Protein AF-T1GA11-F1 (afdb_monomer_lite)

Foldseek 3Di:
DFAWDDKDWDFDDKAAFPDQEDDKGKIFTDTFIWIATPVRDIDTDDCVVCVVPDDDRIDIDDHQKYKDKDDWDPFPDPDDKTKIWIWIFIDHPNDTPDGTDIDIDID

Sequence (107 aa):
MPSVQALLWSLVSSSECSASCGGIGTRENSFQCIQTFSNNSQLIIDNNFCADIQYQQFEKCESDGCWEYSEWSQCNASCGPGVQTREVQCKKLGRVLTGSIVNQKKN

pLDDT: mean 89.29, std 7.2, range [65.69, 97.38]

InterPro domains:
  IPR000884 Thrombospondin type-1 (TSP1) repeat [PS50092] (64-91)
  IPR036383 Thrombospondin type-1 repeat superfamily [G3DSA:2.20.100.10] (41-106)
  IPR036383 Thrombospondin type-1 repeat superfamily [SSF82895] (7-66)
  IPR036383 Thrombospondin type-1 repeat superfamily [SSF82895] (65-99)
  IPR050439 ADAMTS and ADAMTS-like [PTHR13723] (9-92)

Structure (mmCIF, N/CA/C/O backbone):
data_AF-T1GA11-F1
#
_entry.id   AF-T1GA11-F1
#
loop_
_atom_site.group_PDB
_atom_site.id
_atom_site.type_symbol
_atom_site.label_atom_id
_atom_site.label_alt_id
_atom_site.label_comp_id
_atom_site.label_asym_id
_atom_site.label_entity_id
_atom_site.label_seq_id
_atom_site.pdbx_PDB_ins_code
_atom_site.Cartn_x
_atom_site.Cartn_y
_atom_site.Cartn_z
_atom_site.occupancy
_atom_site.B_iso_or_equiv
_atom_site.auth_seq_id
_atom_site.auth_comp_id
_atom_site.auth_asym_id
_atom_site.auth_atom_id
_atom_site.pdbx_PDB_model_num
ATOM 1 N N . MET A 1 1 ? 26.535 6.059 -31.859 1.00 70.25 1 MET A N 1
ATOM 2 C CA . MET A 1 1 ? 25.230 6.107 -31.165 1.00 70.25 1 MET A CA 1
ATOM 3 C C . MET A 1 1 ? 25.156 4.913 -30.231 1.00 70.25 1 MET A C 1
ATOM 5 O O . MET A 1 1 ? 25.639 3.861 -30.641 1.00 70.25 1 MET A O 1
ATOM 9 N N . PRO A 1 2 ? 24.661 5.064 -28.993 1.00 81.50 2 PRO A N 1
ATOM 10 C CA . PRO A 1 2 ? 24.541 3.932 -28.081 1.00 81.50 2 PRO A CA 1
ATOM 11 C C . PRO A 1 2 ? 23.514 2.933 -28.633 1.00 81.50 2 PRO A C 1
ATOM 13 O O . PRO A 1 2 ? 22.480 3.328 -29.170 1.00 81.50 2 PRO A O 1
ATOM 16 N N . SER A 1 3 ? 23.834 1.644 -28.563 1.00 89.81 3 SER A N 1
ATOM 17 C CA . SER A 1 3 ? 22.972 0.563 -29.042 1.00 89.81 3 SER A CA 1
ATOM 18 C C . SER A 1 3 ? 21.887 0.243 -28.019 1.00 89.81 3 SER A C 1
ATOM 20 O O . SER A 1 3 ? 22.097 0.389 -26.813 1.00 89.81 3 SER A O 1
ATOM 22 N N . VAL A 1 4 ? 20.731 -0.207 -28.510 1.00 90.31 4 VAL A N 1
ATOM 23 C CA . VAL A 1 4 ? 19.637 -0.696 -27.664 1.00 90.31 4 VAL A CA 1
ATOM 24 C C . VAL A 1 4 ? 20.100 -1.940 -26.918 1.00 90.31 4 VAL A C 1
ATOM 26 O O . VAL A 1 4 ? 20.694 -2.833 -27.519 1.00 90.31 4 VAL A O 1
ATOM 29 N N . GLN A 1 5 ? 19.847 -1.974 -25.614 1.00 93.38 5 GLN A N 1
ATOM 30 C CA . GLN A 1 5 ? 20.252 -3.065 -24.738 1.00 93.38 5 GLN A CA 1
ATOM 31 C C . GLN A 1 5 ? 19.061 -3.938 -24.339 1.00 93.38 5 GLN A C 1
ATOM 33 O O . GLN A 1 5 ? 19.126 -5.150 -24.523 1.00 93.38 5 GLN A O 1
ATOM 38 N N . ALA A 1 6 ? 17.982 -3.351 -23.811 1.00 93.88 6 ALA A N 1
ATOM 39 C CA . ALA A 1 6 ? 16.800 -4.106 -23.394 1.00 93.88 6 ALA A CA 1
ATOM 40 C C . ALA A 1 6 ? 15.518 -3.259 -23.387 1.00 93.88 6 ALA A C 1
ATOM 42 O O . ALA A 1 6 ? 15.563 -2.030 -23.336 1.00 93.88 6 ALA A O 1
ATOM 43 N N . LEU A 1 7 ? 14.379 -3.954 -23.387 1.00 95.19 7 LEU A N 1
ATOM 44 C CA . LEU A 1 7 ? 13.050 -3.416 -23.102 1.00 95.19 7 LEU A CA 1
ATOM 45 C C . LEU A 1 7 ? 12.591 -3.949 -21.746 1.00 95.19 7 LEU A C 1
ATOM 47 O O . LEU A 1 7 ? 12.764 -5.138 -21.476 1.00 95.19 7 LEU A O 1
ATOM 51 N N . LEU A 1 8 ? 12.035 -3.091 -20.892 1.00 95.06 8 LEU A N 1
ATOM 52 C CA . LEU A 1 8 ? 11.496 -3.514 -19.599 1.00 95.06 8 LEU A CA 1
ATOM 53 C C . LEU A 1 8 ? 10.408 -2.574 -19.074 1.00 95.06 8 LEU A C 1
ATOM 55 O O . LEU A 1 8 ? 10.381 -1.384 -19.388 1.00 95.06 8 LEU A O 1
ATOM 59 N N . TRP A 1 9 ? 9.535 -3.122 -18.230 1.00 96.50 9 TRP A N 1
ATOM 60 C CA . TRP A 1 9 ? 8.569 -2.349 -17.457 1.00 96.50 9 TRP A CA 1
ATOM 61 C C . TRP A 1 9 ? 9.263 -1.624 -16.305 1.00 96.50 9 TRP A C 1
ATOM 63 O O . TRP A 1 9 ? 9.843 -2.256 -15.423 1.00 96.50 9 TRP A O 1
ATOM 73 N N . SER A 1 10 ? 9.187 -0.295 -16.302 1.00 95.31 10 SER A N 1
ATOM 74 C CA . SER A 1 10 ? 9.698 0.556 -15.228 1.00 95.31 10 SER A CA 1
ATOM 75 C C . SER A 1 10 ? 8.564 0.992 -14.305 1.00 95.31 10 SER A C 1
ATOM 77 O O . SER A 1 10 ? 7.531 1.460 -14.787 1.00 95.31 10 SER A O 1
ATOM 79 N N . LEU A 1 11 ? 8.743 0.831 -12.990 1.00 95.25 11 LEU A N 1
ATOM 80 C CA . LEU A 1 11 ? 7.775 1.268 -11.982 1.00 95.25 11 LEU A CA 1
ATOM 81 C C . LEU A 1 11 ? 7.755 2.800 -11.917 1.00 95.25 11 LEU A C 1
ATOM 83 O O . LEU A 1 11 ? 8.770 3.426 -11.618 1.00 95.25 11 LEU A O 1
ATOM 87 N N . VAL A 1 12 ? 6.593 3.394 -12.172 1.00 94.94 12 VAL A N 1
ATOM 88 C CA . VAL A 1 12 ? 6.384 4.850 -12.156 1.00 94.94 12 VAL A CA 1
ATOM 89 C C . VAL A 1 12 ? 5.874 5.304 -10.799 1.00 94.94 12 VAL A C 1
ATOM 91 O O . VAL A 1 12 ? 6.360 6.280 -10.231 1.00 94.94 12 VAL A O 1
ATOM 94 N N . SER A 1 13 ? 4.873 4.601 -10.283 1.00 95.00 13 SER A N 1
ATOM 95 C CA . SER A 1 13 ? 4.250 4.908 -9.004 1.00 95.00 13 SER A CA 1
ATOM 96 C C . SER A 1 13 ? 3.612 3.663 -8.410 1.00 95.00 13 SER A C 1
ATOM 98 O O . SER A 1 13 ? 3.307 2.697 -9.112 1.00 95.00 13 SER A O 1
ATOM 100 N N . SER A 1 14 ? 3.406 3.702 -7.101 1.00 93.81 14 SER A N 1
ATOM 101 C CA . SER A 1 14 ? 2.681 2.683 -6.357 1.00 93.81 14 SER A CA 1
ATOM 102 C C . SER A 1 14 ? 1.565 3.335 -5.550 1.00 93.81 14 SER A C 1
ATOM 104 O O . SER A 1 14 ? 1.719 4.437 -5.016 1.00 93.81 14 SER A O 1
ATOM 106 N N . SER A 1 15 ? 0.414 2.671 -5.497 1.00 92.81 15 SER A N 1
ATOM 107 C CA . SER A 1 15 ? -0.704 3.098 -4.667 1.00 92.81 15 SER A CA 1
ATOM 108 C C . SER A 1 15 ? -0.379 2.909 -3.186 1.00 92.81 15 SER A C 1
ATOM 110 O O . SER A 1 15 ? 0.534 2.170 -2.801 1.00 92.81 15 SER A O 1
ATOM 112 N N . GLU A 1 16 ? -1.199 3.513 -2.327 1.00 89.12 16 GLU A N 1
ATOM 113 C CA . GLU A 1 16 ? -1.217 3.107 -0.927 1.00 89.12 16 GLU A CA 1
ATOM 114 C C . GLU A 1 16 ? -1.622 1.635 -0.791 1.00 89.12 16 GLU A C 1
ATOM 116 O O . GLU A 1 16 ? -2.306 1.069 -1.650 1.00 89.12 16 GLU A O 1
ATOM 121 N N . CYS A 1 17 ? -1.181 1.014 0.301 1.00 90.81 17 CYS A N 1
ATOM 122 C CA . CYS A 1 17 ? -1.575 -0.346 0.620 1.00 90.81 17 CYS A CA 1
ATOM 123 C C . CYS A 1 17 ? -3.085 -0.415 0.874 1.00 90.81 17 CYS A C 1
ATOM 125 O O . CYS A 1 17 ? -3.630 0.429 1.588 1.00 90.81 17 CYS A O 1
ATOM 127 N N . SER A 1 18 ? -3.759 -1.435 0.334 1.00 90.88 18 SER A N 1
ATOM 128 C CA . SER A 1 18 ? -5.192 -1.642 0.585 1.00 90.88 18 SER A CA 1
ATOM 129 C C . SER A 1 18 ? -5.499 -1.891 2.065 1.00 90.88 18 SER A C 1
ATOM 131 O O . SER A 1 18 ? -6.579 -1.546 2.540 1.00 90.88 18 SER A O 1
ATOM 133 N N . ALA A 1 19 ? -4.541 -2.447 2.813 1.00 87.12 19 ALA A N 1
ATOM 134 C CA . ALA A 1 19 ? -4.597 -2.499 4.264 1.00 87.12 19 ALA A CA 1
ATOM 135 C C . ALA A 1 19 ? -4.180 -1.142 4.848 1.00 87.12 19 ALA A C 1
ATOM 137 O O . ALA A 1 19 ? -3.077 -0.660 4.598 1.00 87.12 19 ALA A O 1
ATOM 138 N N . SER A 1 20 ? -5.057 -0.541 5.655 1.00 81.44 20 SER A N 1
ATOM 139 C CA . SER A 1 20 ? -4.778 0.745 6.308 1.00 81.44 20 SER A CA 1
ATOM 140 C C . SER A 1 20 ? -4.053 0.608 7.650 1.00 81.44 20 SER A C 1
ATOM 142 O O . SER A 1 20 ? -3.341 1.534 8.029 1.00 81.44 20 SER A O 1
ATOM 144 N N . CYS A 1 21 ? -4.244 -0.511 8.366 1.00 86.31 21 CYS A N 1
ATOM 145 C CA . CYS A 1 21 ? -3.587 -0.787 9.646 1.00 86.31 21 CYS A CA 1
ATOM 146 C C . CYS A 1 21 ? -3.336 -2.283 9.906 1.00 86.31 21 CYS A C 1
ATOM 148 O O . CYS A 1 21 ? -4.224 -3.113 9.698 1.00 86.31 21 CYS A O 1
ATOM 150 N N . GLY A 1 22 ? -2.148 -2.595 10.442 1.00 74.06 22 GLY A N 1
ATOM 151 C CA . GLY A 1 22 ? -1.791 -3.822 11.164 1.00 74.06 22 GLY A CA 1
ATOM 152 C C . GLY A 1 22 ? -1.957 -5.139 10.407 1.00 74.06 22 GLY A C 1
ATOM 153 O O . GLY A 1 22 ? -2.162 -6.170 11.044 1.00 74.06 22 GLY A 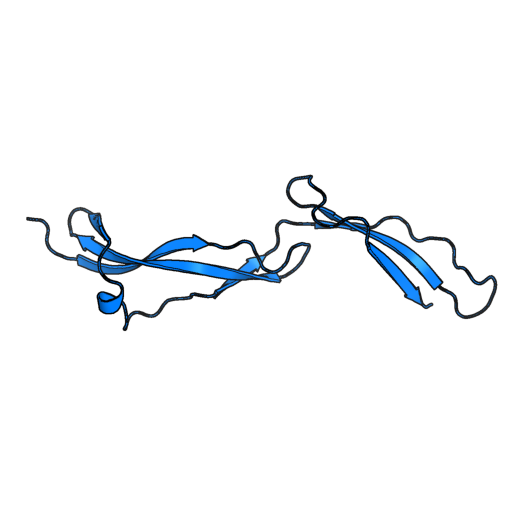O 1
ATOM 154 N N . GLY A 1 23 ? -1.918 -5.116 9.075 1.00 83.94 23 GLY A N 1
ATOM 155 C CA . GLY A 1 23 ? -2.166 -6.295 8.252 1.00 83.94 23 GLY A CA 1
ATOM 156 C C . GLY A 1 23 ? -1.504 -6.240 6.880 1.00 83.94 23 GLY A C 1
ATOM 157 O O . GLY A 1 23 ? -0.948 -5.219 6.469 1.00 83.94 23 GLY A O 1
ATOM 158 N N . ILE A 1 24 ? -1.589 -7.372 6.182 1.00 89.88 24 ILE A N 1
ATOM 159 C CA . ILE A 1 24 ? -1.122 -7.534 4.805 1.00 89.88 24 ILE A CA 1
ATOM 160 C C . ILE A 1 24 ? -2.238 -7.080 3.867 1.00 89.88 24 ILE A C 1
ATOM 162 O O . ILE A 1 24 ? -3.377 -7.537 3.978 1.00 89.88 24 ILE A O 1
ATOM 166 N N . GLY A 1 25 ? -1.897 -6.197 2.938 1.00 91.50 25 GLY A N 1
ATOM 167 C CA . GLY A 1 25 ? -2.762 -5.765 1.853 1.00 91.50 25 GLY A CA 1
ATOM 168 C C . GLY A 1 25 ? -2.114 -5.986 0.492 1.00 91.50 25 GLY A C 1
ATOM 169 O O . GLY A 1 25 ? -1.113 -6.690 0.336 1.00 91.50 25 GLY A O 1
ATOM 170 N N . THR A 1 26 ? -2.699 -5.344 -0.505 1.00 94.50 26 THR A N 1
ATOM 171 C CA . THR A 1 26 ? -2.196 -5.266 -1.873 1.00 94.50 26 THR A CA 1
ATOM 172 C C . THR A 1 26 ? -2.122 -3.809 -2.292 1.00 94.50 26 THR A C 1
ATOM 174 O O . THR A 1 26 ? -3.013 -3.027 -1.960 1.00 94.50 26 THR A O 1
ATOM 177 N N . ARG A 1 27 ? -1.082 -3.447 -3.034 1.00 93.94 27 ARG A N 1
ATOM 178 C CA . ARG A 1 27 ? -0.968 -2.150 -3.702 1.00 93.94 27 ARG A CA 1
ATOM 179 C C . ARG A 1 27 ? -0.948 -2.348 -5.206 1.00 93.94 27 ARG A C 1
ATOM 181 O O . ARG A 1 27 ? -0.509 -3.389 -5.696 1.00 93.94 27 ARG A O 1
ATOM 188 N N . GLU A 1 28 ? -1.445 -1.349 -5.909 1.00 95.44 28 GLU A N 1
ATOM 189 C CA . GLU A 1 28 ? -1.421 -1.278 -7.358 1.00 95.44 28 GLU A CA 1
ATOM 190 C C . GLU A 1 28 ? -0.196 -0.484 -7.810 1.00 95.44 28 GLU A C 1
ATOM 192 O O . GLU A 1 28 ? 0.047 0.638 -7.366 1.00 95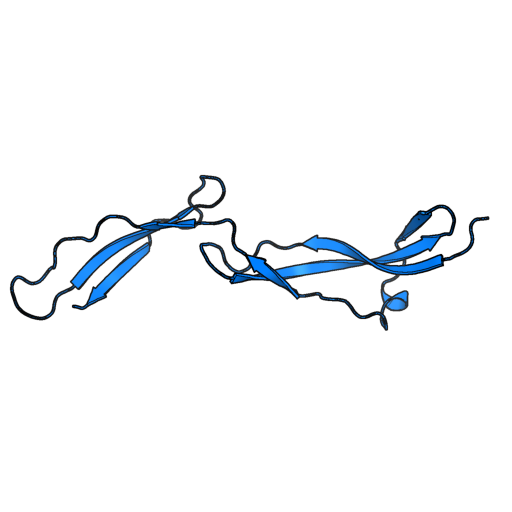.44 28 GLU A O 1
ATOM 197 N N . ASN A 1 29 ? 0.581 -1.083 -8.698 1.00 95.75 29 ASN A N 1
ATOM 198 C CA . ASN A 1 29 ? 1.793 -0.532 -9.267 1.00 95.75 29 ASN A CA 1
ATOM 199 C C . ASN A 1 29 ? 1.509 -0.085 -10.703 1.00 95.75 29 ASN A C 1
ATOM 201 O O . ASN A 1 29 ? 1.029 -0.857 -11.534 1.00 95.75 29 ASN A O 1
ATOM 205 N N . SER A 1 30 ? 1.833 1.169 -11.000 1.00 95.31 30 SER A N 1
ATOM 206 C CA . SER A 1 30 ? 1.738 1.740 -12.342 1.00 95.31 30 SER A CA 1
ATOM 207 C C . SER A 1 30 ? 3.096 1.671 -13.031 1.00 95.31 30 SER A C 1
ATOM 209 O O . SER A 1 30 ? 4.098 2.116 -12.470 1.00 95.31 30 SER A O 1
ATOM 211 N N . PHE A 1 31 ? 3.129 1.148 -14.258 1.00 96.12 31 PHE A N 1
ATOM 212 C CA . PHE A 1 31 ? 4.360 0.959 -15.027 1.00 96.12 31 PHE A CA 1
ATOM 213 C C . PHE A 1 31 ? 4.348 1.722 -16.353 1.00 96.12 31 PHE A C 1
ATOM 215 O O . PHE A 1 31 ? 3.296 2.008 -16.925 1.00 96.12 31 PHE A O 1
ATOM 222 N N . GLN A 1 32 ? 5.546 2.004 -16.860 1.00 96.25 32 GLN A N 1
ATOM 223 C CA . GLN A 1 32 ? 5.791 2.511 -18.209 1.00 96.25 32 GLN A CA 1
ATOM 224 C C . GLN A 1 32 ? 6.850 1.657 -18.898 1.00 96.25 32 GLN A C 1
ATOM 226 O O . GLN A 1 32 ? 7.820 1.227 -18.268 1.00 96.25 32 GLN A O 1
ATOM 231 N N . CYS A 1 33 ? 6.666 1.410 -20.192 1.00 97.38 33 CYS A N 1
ATOM 232 C CA . CYS A 1 33 ? 7.654 0.692 -20.983 1.00 97.38 33 CYS A CA 1
ATOM 233 C C . CYS A 1 33 ? 8.862 1.594 -21.251 1.00 97.38 33 CYS A C 1
ATOM 235 O O . CYS A 1 33 ? 8.714 2.723 -21.731 1.00 97.38 33 CYS A O 1
ATOM 237 N N . ILE A 1 34 ? 10.062 1.103 -20.940 1.00 96.50 34 ILE A N 1
ATOM 238 C CA . ILE A 1 34 ? 11.305 1.815 -21.226 1.00 96.50 34 ILE A CA 1
ATOM 239 C C . ILE A 1 34 ? 12.252 0.974 -22.074 1.00 96.50 34 ILE A C 1
ATOM 241 O O . ILE A 1 34 ? 12.322 -0.250 -21.953 1.00 96.50 34 ILE A O 1
ATOM 245 N N . GLN A 1 35 ? 13.037 1.669 -22.889 1.00 96.19 35 GLN A N 1
ATOM 246 C CA . GLN A 1 35 ? 14.161 1.123 -23.626 1.00 96.19 35 GLN A CA 1
ATOM 247 C C . GLN A 1 35 ? 15.468 1.577 -22.984 1.00 96.19 35 GLN A C 1
ATOM 249 O O . GLN A 1 35 ? 15.719 2.777 -22.848 1.00 96.19 35 GLN A O 1
ATOM 254 N N . THR A 1 36 ? 16.309 0.622 -22.603 1.00 95.06 36 THR A N 1
ATOM 255 C CA . THR A 1 36 ? 17.646 0.879 -22.064 1.00 95.06 36 THR A CA 1
ATOM 256 C C . THR A 1 36 ? 18.696 0.775 -23.163 1.00 95.06 36 THR A C 1
ATOM 258 O O . THR A 1 36 ? 18.537 0.042 -24.144 1.00 95.06 36 THR A O 1
ATOM 261 N N . PHE A 1 37 ? 19.782 1.524 -23.010 1.00 95.44 37 PHE A N 1
ATOM 262 C CA . PHE A 1 37 ? 20.877 1.598 -23.974 1.00 95.44 37 PHE A CA 1
ATOM 263 C C . PHE A 1 37 ? 22.212 1.245 -23.310 1.00 95.44 37 PHE A C 1
ATOM 265 O O . PHE A 1 37 ? 22.345 1.339 -22.093 1.00 95.44 37 PHE A O 1
ATOM 272 N N . SER A 1 38 ? 23.226 0.910 -24.112 1.00 93.12 38 SER A N 1
ATOM 273 C CA . SER A 1 38 ? 24.553 0.481 -23.630 1.00 93.12 38 SER A CA 1
ATOM 274 C C . SER A 1 38 ? 25.322 1.513 -22.793 1.00 93.12 38 SER A C 1
ATOM 276 O O . SER A 1 38 ? 26.252 1.170 -22.071 1.00 93.12 38 SER A O 1
ATOM 278 N N . ASN A 1 39 ? 24.939 2.784 -22.874 1.00 94.44 39 ASN A N 1
ATOM 279 C CA . ASN A 1 39 ? 25.439 3.880 -22.042 1.00 94.44 39 ASN A CA 1
ATOM 280 C C . ASN A 1 39 ? 24.602 4.093 -20.764 1.00 94.44 39 ASN A C 1
ATOM 282 O O . ASN A 1 39 ? 24.694 5.158 -20.156 1.00 94.44 39 ASN A O 1
ATOM 286 N N . ASN A 1 40 ? 23.741 3.139 -20.401 1.00 90.06 40 ASN A N 1
ATOM 287 C CA . ASN A 1 40 ? 22.770 3.218 -19.309 1.00 90.06 40 ASN A CA 1
ATOM 288 C C . ASN A 1 40 ? 21.723 4.337 -19.447 1.00 90.06 40 ASN A C 1
ATOM 290 O O . ASN A 1 40 ? 20.999 4.607 -18.487 1.00 90.06 40 ASN A O 1
ATOM 294 N N . SER A 1 41 ? 21.594 4.983 -20.615 1.00 92.81 41 SER A N 1
ATOM 295 C CA . SER A 1 41 ? 20.454 5.876 -20.838 1.00 92.81 41 SER A CA 1
ATOM 296 C C . SER A 1 41 ? 19.162 5.073 -20.965 1.00 92.81 41 SER A C 1
ATOM 298 O O . SER A 1 41 ? 19.183 3.891 -21.320 1.00 92.81 41 SER A O 1
ATOM 300 N N . GLN A 1 42 ? 18.042 5.724 -20.670 1.00 94.75 42 GLN A N 1
ATOM 301 C CA . GLN A 1 42 ? 16.709 5.134 -20.698 1.00 94.75 42 GLN A CA 1
ATOM 302 C C . GLN A 1 42 ? 15.771 6.058 -21.472 1.00 94.75 42 GLN A C 1
ATOM 304 O O . GLN A 1 42 ? 15.889 7.280 -21.376 1.00 94.75 42 GLN A O 1
ATOM 309 N N . LEU A 1 43 ? 14.845 5.479 -22.230 1.00 95.06 43 LEU A N 1
ATOM 310 C CA . LEU A 1 43 ? 13.823 6.213 -22.969 1.00 95.06 43 LEU A CA 1
ATOM 311 C C . LEU A 1 43 ? 12.458 5.581 -22.710 1.00 95.06 43 LEU A C 1
ATOM 313 O O . LEU A 1 43 ? 12.312 4.377 -22.888 1.00 95.06 43 LEU A O 1
ATOM 317 N N . ILE A 1 44 ? 11.471 6.387 -22.318 1.00 96.44 44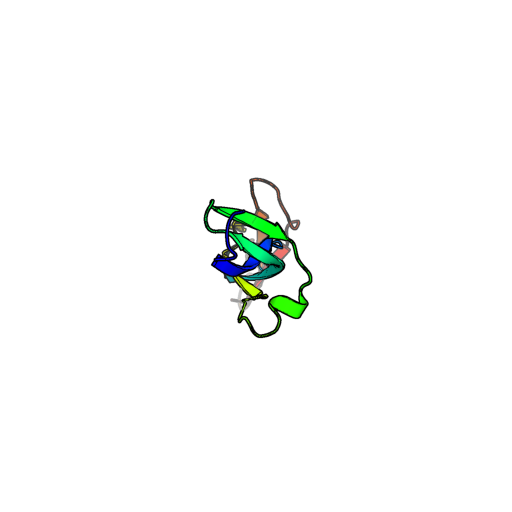 ILE A N 1
ATOM 318 C CA . ILE A 1 44 ? 10.078 5.941 -22.203 1.00 96.44 44 ILE A CA 1
ATOM 319 C C . ILE A 1 44 ? 9.505 5.814 -23.613 1.00 96.44 44 ILE A C 1
ATOM 321 O O . ILE A 1 44 ? 9.594 6.752 -24.407 1.00 96.44 44 ILE A O 1
ATOM 325 N N . ILE A 1 45 ? 8.941 4.653 -23.919 1.00 96.06 45 ILE A N 1
ATOM 326 C CA . ILE A 1 45 ? 8.362 4.331 -25.223 1.00 96.06 45 ILE A CA 1
ATOM 327 C C . ILE A 1 45 ? 6.927 3.818 -25.054 1.00 96.06 45 ILE A C 1
ATOM 329 O O . ILE A 1 45 ? 6.414 3.717 -23.941 1.00 96.06 45 ILE A O 1
ATOM 333 N N . ASP A 1 46 ? 6.265 3.514 -26.169 1.00 96.44 46 ASP A N 1
ATOM 334 C CA . ASP A 1 46 ? 4.897 3.000 -26.160 1.00 96.44 46 ASP A CA 1
ATOM 335 C C . ASP A 1 46 ? 4.794 1.651 -25.421 1.00 96.44 46 ASP A C 1
ATOM 337 O O . ASP A 1 46 ? 5.638 0.763 -25.565 1.00 96.44 46 ASP A O 1
ATOM 341 N N . ASN A 1 47 ? 3.731 1.481 -24.638 1.00 95.38 47 ASN A N 1
ATOM 342 C CA . ASN A 1 47 ? 3.509 0.287 -23.827 1.00 95.38 47 ASN A CA 1
ATOM 343 C C . ASN A 1 47 ? 3.372 -1.002 -24.655 1.00 95.38 47 ASN A C 1
ATOM 345 O O . ASN A 1 47 ? 3.667 -2.082 -24.142 1.00 95.38 47 ASN A O 1
ATOM 349 N N . ASN A 1 48 ? 2.997 -0.905 -25.934 1.00 95.62 48 ASN A N 1
ATOM 350 C CA . ASN A 1 48 ? 2.883 -2.058 -26.828 1.00 95.62 48 ASN A CA 1
ATOM 351 C C . ASN A 1 48 ? 4.220 -2.791 -27.035 1.00 95.62 48 ASN A C 1
ATOM 353 O O . ASN A 1 48 ? 4.220 -3.997 -27.261 1.00 95.62 48 ASN A O 1
ATOM 357 N N . PHE A 1 49 ? 5.362 -2.104 -26.905 1.00 95.19 49 PHE A N 1
ATOM 358 C CA . PHE A 1 49 ? 6.683 -2.735 -27.034 1.00 95.19 49 PHE A CA 1
ATOM 359 C C . PHE A 1 49 ? 7.025 -3.671 -25.867 1.00 95.19 49 PHE A C 1
ATOM 361 O O . PHE A 1 49 ? 7.831 -4.583 -26.034 1.00 95.19 49 PHE A O 1
ATOM 368 N N . CYS A 1 50 ? 6.412 -3.467 -24.697 1.00 95.69 50 CYS A N 1
ATOM 369 C CA . CYS A 1 50 ? 6.589 -4.318 -23.521 1.00 95.69 50 CYS A CA 1
ATOM 370 C C . CYS A 1 50 ? 5.391 -5.258 -23.284 1.00 95.69 50 CYS A C 1
ATOM 372 O O . CYS A 1 50 ? 5.336 -5.901 -22.238 1.00 95.69 50 CYS A O 1
ATOM 374 N N . ALA A 1 51 ? 4.431 -5.358 -24.214 1.00 93.94 51 ALA A N 1
ATOM 375 C CA . ALA A 1 51 ? 3.176 -6.091 -24.004 1.00 93.94 51 ALA A CA 1
ATOM 376 C C . ALA A 1 51 ? 3.375 -7.580 -23.658 1.00 93.94 51 ALA A C 1
ATOM 378 O O . ALA A 1 51 ? 2.655 -8.115 -22.818 1.00 93.94 51 ALA A O 1
ATOM 379 N N . ASP A 1 52 ? 4.389 -8.221 -24.245 1.00 94.75 52 ASP A N 1
ATOM 380 C CA . ASP A 1 52 ? 4.726 -9.628 -23.985 1.00 94.75 52 ASP A CA 1
ATOM 381 C C . ASP A 1 52 ? 5.619 -9.823 -22.742 1.00 94.75 52 ASP A C 1
ATOM 383 O O . ASP A 1 52 ? 5.900 -10.951 -22.326 1.00 94.75 52 ASP A O 1
ATOM 387 N N . ILE A 1 53 ? 6.082 -8.730 -22.125 1.00 94.00 53 ILE A N 1
ATOM 388 C CA . ILE A 1 53 ? 6.946 -8.764 -20.944 1.00 94.00 53 ILE A CA 1
ATOM 389 C C . ILE A 1 53 ? 6.073 -8.866 -19.695 1.00 94.00 53 ILE A C 1
ATOM 391 O O . ILE A 1 53 ? 5.234 -8.007 -19.427 1.00 94.00 53 ILE A O 1
ATOM 395 N N . GLN A 1 54 ? 6.309 -9.907 -18.897 1.00 93.19 54 GLN A N 1
ATOM 396 C CA . GLN A 1 54 ? 5.604 -10.116 -17.635 1.00 93.19 54 GLN A CA 1
ATOM 397 C C . GLN A 1 54 ? 5.918 -9.005 -16.626 1.00 93.19 54 GLN A C 1
ATOM 399 O O . GLN A 1 54 ? 7.076 -8.634 -16.429 1.00 93.19 54 GLN A O 1
ATOM 404 N N . TYR A 1 55 ? 4.881 -8.517 -15.950 1.00 92.38 55 TYR A N 1
ATOM 405 C CA . TYR A 1 55 ? 4.982 -7.537 -14.872 1.00 92.38 55 TYR A CA 1
ATOM 406 C C . TYR A 1 55 ? 3.923 -7.802 -13.802 1.00 92.38 55 TYR A C 1
ATOM 408 O O . TYR A 1 55 ? 2.944 -8.514 -14.026 1.00 92.38 55 TYR A O 1
ATOM 416 N N . GLN A 1 56 ? 4.131 -7.236 -12.616 1.00 92.06 56 GLN A N 1
ATOM 417 C CA . GLN A 1 56 ? 3.234 -7.405 -11.476 1.00 92.06 56 GLN A CA 1
ATOM 418 C C . GLN A 1 56 ? 2.505 -6.096 -11.190 1.00 92.06 56 GLN A C 1
ATOM 420 O O . GLN A 1 56 ? 3.002 -5.252 -10.445 1.00 92.06 56 GLN A O 1
ATOM 425 N N . GLN A 1 57 ? 1.314 -5.943 -11.775 1.00 92.19 57 GLN A N 1
ATOM 426 C CA . GLN A 1 57 ? 0.442 -4.793 -11.512 1.00 92.19 57 GLN A CA 1
ATOM 427 C C . GLN A 1 57 ? 0.010 -4.728 -10.042 1.00 92.19 57 GLN A C 1
ATOM 429 O O . GLN A 1 57 ? -0.126 -3.641 -9.496 1.00 92.19 57 GLN A O 1
ATOM 434 N N . PHE A 1 58 ? -0.167 -5.875 -9.385 1.00 94.94 58 PHE A N 1
ATOM 435 C CA . PHE A 1 58 ? -0.521 -5.944 -7.970 1.00 94.94 58 PHE A CA 1
ATOM 436 C C . PHE A 1 58 ? 0.594 -6.602 -7.174 1.00 94.94 58 PHE A C 1
ATOM 438 O O . PHE A 1 58 ? 1.048 -7.699 -7.501 1.00 94.94 58 PHE A O 1
ATOM 445 N N . GLU A 1 59 ? 0.993 -5.945 -6.094 1.00 94.25 59 GLU A N 1
ATOM 446 C CA . GLU A 1 59 ? 2.032 -6.424 -5.192 1.00 94.25 59 GLU A CA 1
ATOM 447 C C . GLU A 1 59 ? 1.482 -6.509 -3.769 1.00 94.25 59 GLU A C 1
ATOM 449 O O . GLU A 1 59 ? 0.662 -5.687 -3.352 1.00 94.25 59 GLU A O 1
ATOM 454 N N . LYS A 1 60 ? 1.944 -7.499 -3.002 1.00 94.38 60 LYS A N 1
ATOM 455 C CA . LYS A 1 60 ? 1.675 -7.547 -1.564 1.00 94.38 60 LYS A CA 1
ATOM 456 C C . LYS A 1 60 ? 2.385 -6.389 -0.871 1.00 94.38 60 LYS A C 1
ATOM 458 O O . LYS A 1 60 ? 3.531 -6.079 -1.179 1.00 94.38 60 LYS A O 1
ATOM 463 N N . CYS A 1 61 ? 1.709 -5.787 0.092 1.00 91.44 61 CYS A N 1
ATOM 464 C CA . CYS A 1 61 ? 2.266 -4.739 0.932 1.00 91.44 61 CYS A CA 1
ATOM 465 C C . CYS A 1 61 ? 1.904 -4.992 2.389 1.00 91.44 61 CYS A C 1
ATOM 467 O O . CYS A 1 61 ? 0.862 -5.572 2.699 1.00 91.44 61 CYS A O 1
ATOM 469 N N . GLU A 1 62 ? 2.766 -4.529 3.281 1.00 90.25 62 GLU A N 1
ATOM 470 C CA . GLU A 1 62 ? 2.469 -4.452 4.703 1.00 90.25 62 GLU A CA 1
ATOM 471 C C . GLU A 1 62 ? 2.057 -3.022 5.028 1.00 90.25 62 GLU A C 1
ATOM 473 O O . GLU A 1 62 ? 2.643 -2.054 4.541 1.00 90.25 62 GLU A O 1
ATOM 478 N N . SER A 1 63 ? 0.982 -2.889 5.797 1.00 87.38 63 SER A N 1
ATOM 479 C CA . SER A 1 63 ? 0.511 -1.588 6.240 1.00 87.38 63 SER A CA 1
ATOM 480 C C . SER A 1 63 ? 1.434 -1.017 7.315 1.00 87.38 63 SER A C 1
ATOM 482 O O . SER A 1 63 ? 1.485 -1.558 8.416 1.00 87.38 63 SER A O 1
ATOM 484 N N . ASP A 1 64 ? 1.999 0.163 7.066 1.00 85.19 64 ASP A N 1
ATOM 485 C CA . ASP A 1 64 ? 2.732 0.940 8.081 1.00 85.19 64 ASP A CA 1
ATOM 486 C C . ASP A 1 64 ? 1.828 1.533 9.182 1.00 85.19 64 ASP A C 1
ATOM 488 O O . ASP A 1 64 ? 2.306 2.139 10.142 1.00 85.19 64 ASP A O 1
ATOM 492 N N . GLY A 1 65 ? 0.504 1.441 9.026 1.00 86.38 65 GLY A N 1
ATOM 493 C CA . GLY A 1 65 ? -0.446 1.817 10.067 1.00 86.38 65 GLY A CA 1
ATOM 494 C C . GLY A 1 65 ? -0.511 0.788 11.198 1.00 86.38 65 GLY A C 1
ATOM 495 O O . GLY A 1 65 ? -0.490 -0.417 10.950 1.00 86.38 65 GLY A O 1
ATOM 496 N N . CYS A 1 66 ? -0.679 1.258 12.431 1.00 85.75 66 CYS A N 1
ATOM 497 C CA . CYS A 1 66 ? -0.829 0.439 13.630 1.00 85.75 66 CYS A CA 1
ATOM 498 C C . CYS A 1 66 ? -2.233 0.586 14.224 1.00 85.75 66 CYS A C 1
ATOM 500 O O . CYS A 1 66 ? -2.780 1.689 14.305 1.00 85.75 66 CYS A O 1
ATOM 502 N N . TRP A 1 67 ? -2.799 -0.533 14.682 1.00 86.75 67 TRP A N 1
ATOM 503 C CA . TRP A 1 67 ? -4.011 -0.522 15.496 1.00 86.75 67 TRP A CA 1
ATOM 504 C C . TRP A 1 67 ? -3.665 -0.212 16.949 1.00 86.75 67 TRP A C 1
ATOM 506 O O . TRP A 1 67 ? -2.893 -0.938 17.574 1.00 86.75 67 TRP A O 1
ATOM 516 N N . GLU A 1 68 ? -4.281 0.827 17.494 1.00 87.62 68 GLU A N 1
ATOM 517 C CA . GLU A 1 68 ? -4.271 1.127 18.919 1.00 87.62 68 GLU A CA 1
ATOM 518 C C . GLU A 1 68 ? -5.625 0.786 19.533 1.00 87.62 68 GLU A C 1
ATOM 520 O O . GLU A 1 68 ? -6.676 1.069 18.958 1.00 87.62 68 GLU A O 1
ATOM 525 N N . TYR A 1 69 ? -5.593 0.170 20.710 1.00 88.44 69 TYR A N 1
ATOM 526 C CA . TYR A 1 69 ? -6.776 -0.285 21.429 1.00 88.44 69 TYR A CA 1
ATOM 527 C C . TYR A 1 69 ? -6.853 0.451 22.762 1.00 88.44 69 TYR A C 1
ATOM 529 O O . TYR A 1 69 ? -5.856 0.512 23.481 1.00 88.44 69 TYR A O 1
ATOM 537 N N . SER A 1 70 ? -8.029 0.969 23.111 1.00 90.44 70 SER A N 1
ATOM 538 C CA . SER A 1 70 ? -8.291 1.416 24.476 1.00 90.44 70 SER A CA 1
ATOM 539 C C . SER A 1 70 ? -8.475 0.223 25.413 1.00 90.44 70 SER A C 1
ATOM 541 O O . SER A 1 70 ? -8.663 -0.924 24.984 1.00 90.44 70 SER A O 1
ATOM 543 N N . GLU A 1 71 ? -8.531 0.526 26.706 1.00 92.62 71 GLU A N 1
ATOM 544 C CA . GLU A 1 71 ? -9.031 -0.413 27.703 1.00 92.62 71 GLU A CA 1
ATOM 545 C C . GLU A 1 71 ? -10.470 -0.842 27.392 1.00 92.62 71 GLU A C 1
ATOM 547 O O . GLU A 1 71 ? -11.259 -0.095 26.798 1.00 92.62 71 GLU A O 1
ATOM 552 N N . TRP A 1 72 ? -10.805 -2.067 27.796 1.00 92.44 72 TRP A N 1
ATOM 553 C CA . TRP A 1 72 ? -12.173 -2.569 27.728 1.00 92.44 72 TRP A CA 1
ATOM 554 C C . TRP A 1 72 ? -13.064 -1.858 28.744 1.00 92.44 72 TRP A C 1
ATOM 556 O O . TRP A 1 72 ? -12.680 -1.640 29.893 1.00 92.44 72 TRP A O 1
ATOM 566 N N . SER A 1 73 ? -14.297 -1.566 28.342 1.00 91.94 73 SER A N 1
ATOM 567 C CA . SER A 1 73 ? -15.338 -1.119 29.256 1.00 91.94 73 SER A CA 1
ATOM 568 C C . SER A 1 73 ? -15.672 -2.209 30.272 1.00 91.94 73 SER A C 1
ATOM 570 O O . SER A 1 73 ? -15.449 -3.410 30.059 1.00 91.94 73 SER A O 1
ATOM 572 N N . GLN A 1 74 ? -16.311 -1.791 31.362 1.00 90.75 74 GLN A N 1
ATOM 573 C CA . GLN A 1 74 ? -16.984 -2.737 32.241 1.00 90.75 74 GLN A CA 1
ATOM 574 C C . GLN A 1 74 ? -18.032 -3.537 31.458 1.00 90.75 74 GLN A C 1
ATOM 576 O O . GLN A 1 74 ? -18.609 -3.054 30.477 1.00 90.75 74 GLN A O 1
ATOM 581 N N . CYS A 1 75 ? -18.234 -4.783 31.882 1.00 90.94 75 CYS A N 1
ATOM 582 C CA . CYS A 1 75 ? -19.286 -5.632 31.344 1.00 90.94 75 CYS A CA 1
ATOM 583 C C . CYS A 1 75 ? -20.647 -5.008 31.660 1.00 90.94 75 CYS A C 1
ATOM 585 O O . CYS A 1 75 ? -20.881 -4.597 32.796 1.00 90.94 75 CYS A O 1
ATOM 587 N N . ASN A 1 76 ? -21.547 -4.950 30.676 1.00 90.88 76 ASN A N 1
ATOM 588 C CA . ASN A 1 76 ? -22.891 -4.417 30.913 1.00 90.88 76 ASN A CA 1
ATOM 589 C C . ASN A 1 76 ? -23.763 -5.323 31.806 1.00 90.88 76 ASN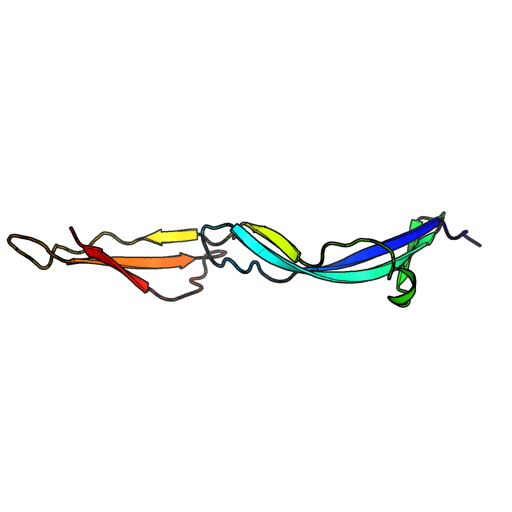 A C 1
ATOM 591 O O . ASN A 1 76 ? -24.794 -4.874 32.300 1.00 90.88 76 ASN A O 1
ATOM 595 N N . ALA A 1 77 ? -23.368 -6.585 31.989 1.00 88.88 77 ALA A N 1
ATOM 596 C CA . ALA A 1 77 ? -24.100 -7.576 32.756 1.00 88.88 77 ALA A CA 1
ATOM 597 C C . ALA A 1 77 ? -23.409 -7.818 34.097 1.00 88.88 77 ALA A C 1
ATOM 599 O O . ALA A 1 77 ? -22.193 -8.003 34.167 1.00 88.88 77 ALA A O 1
ATOM 600 N N . SER A 1 78 ? -24.205 -7.864 35.161 1.00 87.31 78 SER A N 1
ATOM 601 C CA . SER A 1 78 ? -23.759 -8.251 36.500 1.00 87.31 78 SER A CA 1
ATOM 602 C C . SER A 1 78 ? -23.735 -9.773 36.707 1.00 87.31 78 SER A C 1
ATOM 604 O O . SER A 1 78 ? -23.043 -10.250 37.603 1.00 87.31 78 SER A O 1
ATOM 606 N N . CYS A 1 79 ? -24.452 -10.546 35.881 1.00 87.62 79 CYS A N 1
ATOM 607 C CA . CYS A 1 79 ? -24.389 -12.007 35.821 1.00 87.62 79 CYS A CA 1
ATOM 608 C C . CYS A 1 79 ? -24.786 -12.525 34.422 1.00 87.62 79 CYS A C 1
ATOM 610 O O . CYS A 1 79 ? -25.607 -11.916 33.739 1.00 87.62 79 CYS A O 1
ATOM 612 N N . GLY A 1 80 ? -24.212 -13.656 33.995 1.00 85.06 80 GLY A N 1
ATOM 613 C CA . GLY A 1 80 ? -24.475 -14.248 32.675 1.00 85.06 80 GLY A CA 1
ATOM 614 C C . GLY A 1 80 ? -23.73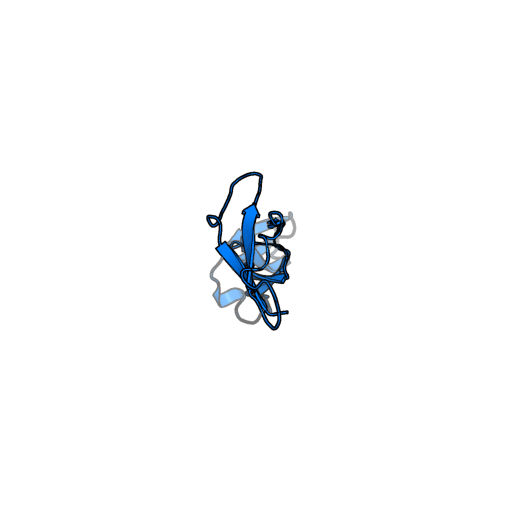3 -13.566 31.509 1.00 85.06 80 GLY A C 1
ATOM 615 O O . GLY A 1 80 ? -22.788 -12.810 31.743 1.00 85.06 80 GLY A O 1
ATOM 616 N N . PRO A 1 81 ? -24.122 -13.856 30.251 1.00 90.25 81 PRO A N 1
ATOM 617 C CA . PRO A 1 81 ? -23.500 -13.276 29.063 1.00 90.25 81 PRO A CA 1
ATOM 618 C C . PRO A 1 81 ? -23.682 -11.760 29.030 1.00 90.25 81 PRO A C 1
ATOM 620 O O . PRO A 1 81 ? -24.787 -11.250 29.213 1.00 90.25 81 PRO A O 1
ATOM 623 N N . GLY A 1 82 ? -22.603 -11.043 28.742 1.00 88.56 82 GLY A N 1
ATOM 624 C CA . GLY A 1 82 ? -22.609 -9.588 28.675 1.00 88.56 82 GLY A CA 1
ATOM 625 C C . GLY A 1 82 ? -21.736 -9.061 27.550 1.00 88.56 82 GLY A C 1
ATOM 626 O O . GLY A 1 82 ? -21.031 -9.811 26.868 1.00 88.56 82 GLY A O 1
ATOM 627 N N . VAL A 1 83 ? -21.812 -7.749 27.343 1.00 92.50 83 VAL A N 1
ATOM 628 C CA . VAL A 1 83 ? -21.047 -7.052 26.306 1.00 92.50 83 VAL A CA 1
ATOM 629 C C . VAL A 1 83 ? -20.030 -6.128 26.958 1.00 92.50 83 VAL A C 1
ATOM 631 O O . VAL A 1 83 ? -20.367 -5.360 27.861 1.00 92.50 83 VAL A O 1
ATOM 634 N N . GLN A 1 84 ? -18.795 -6.192 26.466 1.00 91.12 84 GLN A N 1
ATOM 635 C CA . GLN A 1 84 ? -17.751 -5.203 26.723 1.00 91.12 84 GLN A CA 1
ATOM 636 C C . GLN A 1 84 ? -17.389 -4.506 25.415 1.00 91.12 84 GLN A C 1
ATOM 638 O O . GLN A 1 84 ? -17.316 -5.138 24.358 1.00 91.12 84 GLN A O 1
ATOM 643 N N . THR A 1 85 ? -17.155 -3.205 25.497 1.00 92.25 85 THR A N 1
ATOM 644 C CA . THR A 1 85 ? -16.794 -2.342 24.372 1.00 92.25 85 THR A CA 1
ATOM 645 C C . THR A 1 85 ? -15.412 -1.749 24.591 1.00 92.25 85 THR A C 1
ATOM 647 O O . THR A 1 85 ? -15.092 -1.374 25.711 1.00 92.25 85 THR A O 1
ATOM 650 N N . ARG A 1 86 ? -14.604 -1.616 23.543 1.00 92.00 86 ARG A N 1
ATOM 651 C CA . ARG A 1 86 ? -13.375 -0.806 23.566 1.00 92.00 86 ARG A CA 1
ATOM 652 C C . ARG A 1 86 ? -13.277 0.030 22.306 1.00 92.00 86 ARG A C 1
ATOM 654 O O . ARG A 1 86 ? -13.790 -0.380 21.265 1.00 92.00 86 ARG A O 1
ATOM 661 N N . GLU A 1 87 ? -12.594 1.156 22.382 1.00 91.00 87 GLU A N 1
ATOM 662 C CA . GLU A 1 87 ? -12.245 1.937 21.206 1.00 91.00 87 GLU A CA 1
ATOM 663 C C . GLU A 1 87 ? -11.029 1.334 20.510 1.00 91.00 87 GLU A C 1
ATOM 665 O O . GLU A 1 87 ? -10.096 0.833 21.144 1.00 91.00 87 GLU A O 1
ATOM 670 N N . VAL A 1 88 ? -11.052 1.375 19.185 1.00 89.75 88 VAL A N 1
ATOM 671 C CA . VAL A 1 88 ? -9.949 0.961 18.331 1.00 89.75 88 VAL A CA 1
ATOM 672 C C . VAL A 1 88 ? -9.681 2.084 17.339 1.00 89.75 88 VAL A C 1
ATOM 674 O O . VAL A 1 88 ? -10.604 2.632 16.737 1.00 89.75 88 VAL A O 1
ATOM 677 N N . GLN A 1 89 ? -8.417 2.458 17.199 1.00 88.69 89 GLN A N 1
ATOM 678 C CA . GLN A 1 89 ? -7.978 3.549 16.340 1.00 88.69 89 GLN A CA 1
ATOM 679 C C . GLN A 1 89 ? -6.874 3.063 15.413 1.00 88.69 89 GLN A C 1
ATOM 681 O O . GLN A 1 89 ? -5.958 2.358 15.831 1.00 88.69 89 GLN A O 1
ATOM 686 N N . CYS A 1 90 ? -6.952 3.461 14.149 1.00 87.62 90 CYS A N 1
ATOM 687 C CA . CYS A 1 90 ? -5.903 3.207 13.173 1.00 87.62 90 CYS A CA 1
ATOM 688 C C . CYS A 1 90 ? -5.002 4.439 13.073 1.00 87.62 90 CYS A C 1
ATOM 690 O O . CYS A 1 90 ? -5.470 5.510 12.671 1.00 87.62 90 CYS A O 1
ATOM 692 N N . LYS A 1 91 ? -3.719 4.302 13.426 1.00 86.12 91 LYS A N 1
ATOM 693 C CA . LYS A 1 91 ? -2.731 5.383 13.327 1.00 86.12 91 LYS A CA 1
ATOM 694 C C . LYS A 1 91 ? -1.653 5.061 12.300 1.00 86.12 91 LYS A C 1
ATOM 696 O O . LYS A 1 91 ? -0.988 4.040 12.410 1.00 86.12 91 LYS A O 1
ATOM 701 N N . LYS A 1 92 ? -1.421 5.965 11.347 1.00 84.38 92 LYS A N 1
ATOM 702 C CA . LYS A 1 92 ? -0.324 5.891 10.363 1.00 84.38 92 LYS A CA 1
ATOM 703 C C . LYS A 1 92 ? 0.468 7.191 10.425 1.00 84.38 92 LYS A C 1
ATOM 705 O O . LYS A 1 92 ? -0.115 8.270 10.334 1.00 84.38 92 LYS A O 1
ATOM 710 N N . LEU A 1 93 ? 1.785 7.100 10.631 1.00 78.88 93 LEU A N 1
ATOM 711 C CA . LEU A 1 93 ? 2.677 8.265 10.776 1.00 78.88 93 LEU A CA 1
ATOM 712 C C . LEU A 1 93 ? 2.199 9.274 11.849 1.00 78.88 93 LEU A C 1
ATOM 714 O O . LEU A 1 93 ? 2.267 10.487 11.659 1.00 78.88 93 LEU A O 1
ATOM 718 N N . GLY A 1 94 ? 1.640 8.777 12.958 1.00 68.69 94 GLY A N 1
ATOM 719 C CA . GLY A 1 94 ? 1.105 9.606 14.048 1.00 68.69 94 GLY A CA 1
ATOM 720 C C . GLY A 1 94 ? -0.243 10.285 13.762 1.00 68.69 94 GLY A C 1
ATOM 721 O O . GLY A 1 94 ? -0.768 10.968 14.640 1.00 68.69 94 GLY A O 1
ATOM 722 N N . ARG A 1 95 ? -0.837 10.089 12.575 1.00 74.62 95 ARG A N 1
ATOM 723 C CA . ARG A 1 95 ? -2.182 10.575 12.229 1.00 74.62 95 ARG A CA 1
ATOM 724 C C . ARG A 1 95 ? -3.213 9.463 12.381 1.00 74.62 95 ARG A C 1
ATOM 726 O O . ARG A 1 95 ? -2.990 8.345 11.923 1.00 74.62 95 ARG A O 1
ATOM 733 N N . VAL A 1 96 ? -4.351 9.786 12.988 1.00 75.81 96 VAL A N 1
ATOM 734 C CA . VAL A 1 96 ? -5.513 8.891 13.070 1.00 75.81 96 VAL A CA 1
ATOM 735 C C . VAL A 1 96 ? -6.202 8.879 11.701 1.00 75.81 96 VAL A C 1
ATOM 737 O O . VAL A 1 96 ? -6.686 9.918 11.256 1.00 75.81 96 VAL A O 1
ATOM 740 N N . LEU A 1 97 ? -6.197 7.734 11.011 1.00 73.19 97 LEU A N 1
ATOM 741 C CA . LEU A 1 97 ? -6.752 7.592 9.654 1.00 73.19 97 LEU A CA 1
ATOM 742 C C . LEU A 1 97 ? -8.270 7.389 9.657 1.00 73.19 97 LEU A C 1
ATOM 744 O O . LEU A 1 97 ? -8.977 7.872 8.779 1.00 73.19 97 LEU A O 1
ATOM 748 N N . THR A 1 98 ? -8.767 6.662 10.652 1.00 65.69 98 THR A N 1
ATOM 749 C CA . THR A 1 98 ? -10.186 6.412 10.906 1.00 65.69 98 THR A CA 1
ATOM 750 C C . THR A 1 98 ? -10.425 6.720 12.375 1.00 65.69 98 THR A C 1
ATOM 752 O O . THR A 1 98 ? -9.628 6.311 13.219 1.00 65.69 98 THR A O 1
ATOM 755 N N . GLY A 1 99 ? -11.467 7.498 12.683 1.00 68.50 99 GLY A N 1
ATOM 756 C CA . GLY A 1 99 ? -11.837 7.802 14.070 1.00 68.50 99 GLY A CA 1
ATOM 757 C C . GLY A 1 99 ? -12.075 6.535 14.905 1.00 68.50 99 GLY A C 1
ATOM 758 O O . GLY A 1 99 ? -12.015 5.420 14.391 1.00 68.50 99 GLY A O 1
ATOM 759 N N . SER A 1 100 ? -12.355 6.688 16.199 1.00 71.69 100 SER A N 1
ATOM 760 C CA . SER A 1 100 ? -12.585 5.544 17.090 1.00 71.69 100 SER A CA 1
ATOM 761 C C . SER A 1 100 ? -13.713 4.635 16.580 1.00 71.69 100 SER A C 1
ATOM 763 O O . SER A 1 100 ? -14.875 5.038 16.537 1.00 71.69 100 SER A O 1
ATOM 765 N N . ILE A 1 101 ? -13.382 3.391 16.229 1.00 79.00 101 ILE A N 1
ATOM 766 C CA . ILE A 1 101 ? -14.355 2.310 16.013 1.00 79.00 101 ILE A CA 1
ATOM 767 C C . ILE A 1 101 ? -14.544 1.540 17.325 1.00 79.00 101 ILE A C 1
ATOM 769 O O . ILE A 1 101 ? -13.579 1.252 18.030 1.00 79.00 101 ILE A O 1
ATOM 773 N N . VAL A 1 102 ? -15.785 1.192 17.671 1.00 84.62 102 VAL A N 1
ATOM 774 C CA . VAL A 1 102 ? -16.083 0.440 18.900 1.00 84.62 102 VAL A CA 1
ATOM 775 C C . VAL A 1 102 ? -16.050 -1.055 18.605 1.00 84.62 102 VAL A C 1
ATOM 777 O O . VAL A 1 102 ? -16.856 -1.566 17.831 1.00 84.62 102 VAL A O 1
ATOM 780 N N . ASN A 1 103 ? -15.135 -1.775 19.244 1.00 85.56 103 ASN A N 1
ATOM 781 C CA . ASN A 1 103 ? -15.057 -3.228 19.174 1.00 85.56 103 ASN A CA 1
ATOM 782 C C . ASN A 1 103 ? -15.852 -3.847 20.334 1.00 85.56 103 ASN A C 1
ATOM 784 O O . ASN A 1 103 ? -15.666 -3.447 21.483 1.00 85.56 103 ASN A O 1
ATOM 788 N N . GLN A 1 104 ? -16.732 -4.806 20.030 1.00 87.56 104 GLN A N 1
ATOM 789 C CA . GLN A 1 104 ? -17.603 -5.487 20.990 1.00 87.56 104 GLN A CA 1
ATOM 790 C C . GLN A 1 104 ? -17.183 -6.945 21.173 1.00 87.56 104 GLN A C 1
ATOM 792 O O . GLN A 1 104 ? -17.152 -7.716 20.213 1.00 87.56 104 GLN A O 1
ATOM 797 N N . LYS A 1 105 ? -16.937 -7.348 22.420 1.00 84.81 105 LYS A N 1
ATOM 798 C CA . LYS A 1 105 ? -16.715 -8.748 22.789 1.00 84.81 105 LYS A CA 1
ATOM 799 C C . LYS A 1 105 ? -17.917 -9.267 23.578 1.00 84.81 105 LYS A C 1
ATOM 801 O O . LYS A 1 105 ? -18.333 -8.637 24.550 1.00 84.81 105 LYS A O 1
ATOM 806 N N . LYS A 1 106 ? -18.455 -10.413 23.153 1.00 81.56 106 LYS A N 1
ATOM 807 C CA . LYS A 1 106 ? -19.405 -11.221 23.932 1.00 81.56 106 LYS A CA 1
ATOM 808 C C . LYS A 1 106 ? -18.603 -12.260 24.716 1.00 81.56 106 LYS A C 1
ATOM 810 O O . LYS A 1 106 ? -17.769 -12.936 24.112 1.00 81.56 106 LYS A O 1
ATOM 815 N N . ASN A 1 107 ? -18.823 -12.334 26.026 1.00 68.50 107 ASN A N 1
ATOM 816 C CA . ASN A 1 107 ? -18.234 -13.354 26.903 1.00 68.50 107 ASN A CA 1
ATOM 817 C C . ASN A 1 107 ? -19.205 -14.514 27.119 1.00 68.50 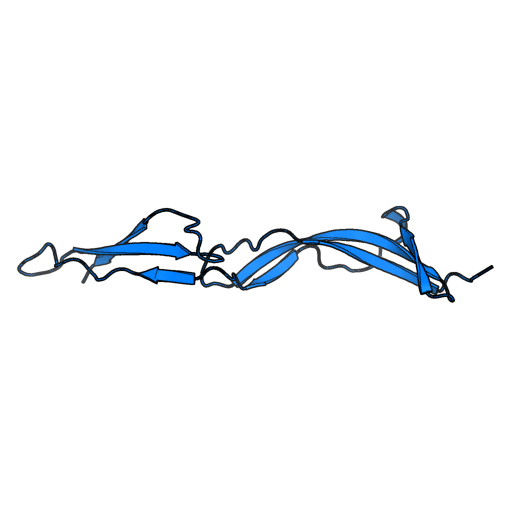107 ASN A C 1
ATOM 819 O O . ASN A 1 107 ? -20.430 -14.248 27.150 1.00 68.50 107 ASN A O 1
#

Radius of gyration: 24.15 Å; chains: 1; bounding box: 50×25×68 Å

Secondary structure (DSSP, 8-state):
-PPEEEEEEEEEEEPPPS--SSSEEEEEEEEEEEEEETTS-EEE--GGGGTTS---SEEEEE---EEEEPPPPPPS-SSSS-EEEEEEEEEETTEEEEEEEEEEEE-

Organism: Megaselia scalaris (NCBI:txid36166)